Protein AF-A0A662A6G3-F1 (afdb_monomer)

Foldseek 3Di:
DDDAAQFDKEWDDDPVDIDIDTTRDDNDNVVSVVVRVVVNVVVVVVVVPD

Radius of gyration: 12.21 Å; Cα contacts (8 Å, |Δi|>4): 52; chains: 1; bounding box: 26×16×35 Å

Secondary structure (DSSP, 8-state):
----TTEEEEEEE-SS-EEEEEEE--S-HHHHHHHHHHHHHHHHHHHHH-

pLDDT: mean 94.33, std 8.22, range [51.31, 98.5]

Mean predicted aligned error: 3.25 Å

Sequence (50 aa):
EEKPVGTTWIAIATPEKTIAQHFLFGENRERNIRKAALTALNMLRKELIS

Solvent-accessible surface area (backbone atoms only — not comparable to full-atom values): 3144 Å² total; per-residue (Å²): 135,85,82,59,70,34,66,41,78,47,69,54,75,55,100,89,50,72,52,73,49,82,43,75,47,59,79,52,65,71,59,31,55,56,49,48,55,54,48,50,52,51,53,51,50,48,72,74,73,105

Structure (mmCIF, N/CA/C/O backbone):
data_AF-A0A662A6G3-F1
#
_entry.id   AF-A0A662A6G3-F1
#
loop_
_atom_site.group_PDB
_atom_site.id
_atom_site.type_symbol
_atom_site.label_atom_id
_atom_site.label_alt_i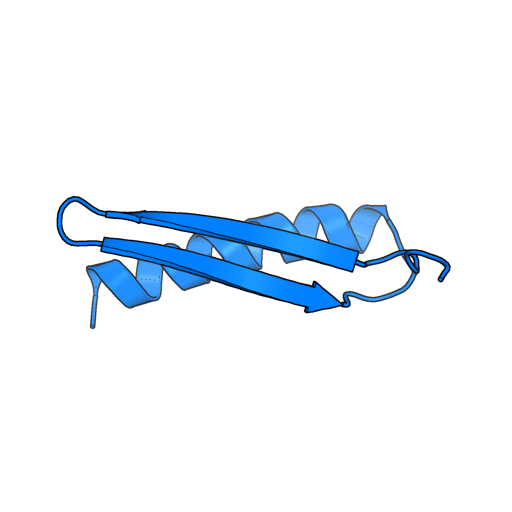d
_atom_site.label_comp_id
_atom_site.label_asym_id
_atom_site.label_entity_id
_atom_site.label_seq_id
_atom_site.pdbx_PDB_ins_code
_atom_site.Cartn_x
_atom_site.Cartn_y
_atom_site.Cartn_z
_atom_site.occupancy
_atom_site.B_iso_or_equiv
_atom_site.auth_seq_id
_atom_site.auth_comp_id
_atom_site.auth_asym_id
_atom_site.auth_atom_id
_atom_site.pdbx_PDB_model_num
ATOM 1 N N . GLU A 1 1 ? -7.915 -5.252 -21.487 1.00 51.31 1 GLU A N 1
ATOM 2 C CA . GLU A 1 1 ? -7.163 -4.199 -20.777 1.00 51.31 1 GLU A CA 1
ATOM 3 C C . GLU A 1 1 ? -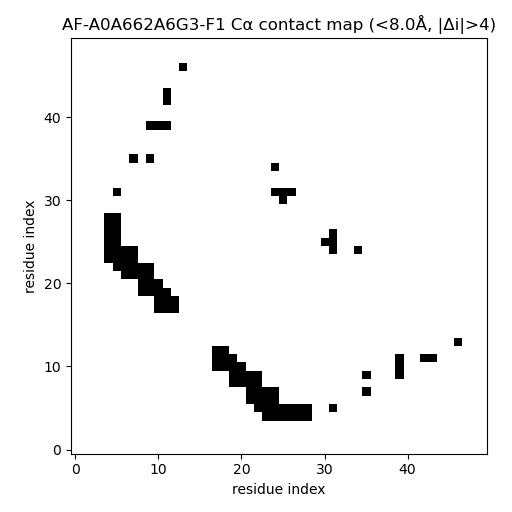5.893 -4.801 -20.212 1.00 51.31 1 GLU A C 1
ATOM 5 O O . GLU A 1 1 ? -5.969 -5.831 -19.551 1.00 51.31 1 GLU A O 1
ATOM 10 N N . GLU A 1 2 ? -4.734 -4.221 -20.513 1.00 79.69 2 GLU A N 1
ATOM 11 C CA . GLU A 1 2 ? -3.480 -4.648 -19.891 1.00 79.69 2 GLU A CA 1
ATOM 12 C C . GLU A 1 2 ? -3.341 -4.026 -18.501 1.00 79.69 2 GLU A C 1
ATOM 14 O O . GLU A 1 2 ? -3.670 -2.863 -18.292 1.00 79.69 2 GLU A O 1
ATOM 19 N N . LYS A 1 3 ? -2.838 -4.812 -17.547 1.00 82.12 3 LYS A N 1
ATOM 20 C CA . LYS A 1 3 ? -2.450 -4.355 -16.211 1.00 82.12 3 LYS A CA 1
ATOM 21 C C . LYS A 1 3 ? -1.021 -3.798 -16.297 1.00 82.12 3 LYS A C 1
ATOM 23 O O . LYS A 1 3 ? -0.088 -4.607 -16.320 1.00 82.12 3 LYS A O 1
ATOM 28 N N . PRO A 1 4 ? -0.807 -2.469 -16.344 1.00 90.69 4 PRO A N 1
ATOM 29 C CA . PRO A 1 4 ? 0.532 -1.922 -16.511 1.00 90.69 4 PRO A CA 1
ATOM 30 C C . PRO A 1 4 ? 1.430 -2.281 -15.323 1.00 90.69 4 PRO A C 1
ATOM 32 O O . PRO A 1 4 ? 0.970 -2.449 -14.184 1.00 90.69 4 PRO A O 1
ATOM 35 N N . VAL A 1 5 ? 2.736 -2.386 -15.575 1.00 91.69 5 VAL A N 1
ATOM 36 C CA . VAL A 1 5 ? 3.728 -2.521 -14.501 1.00 91.69 5 VAL A CA 1
ATOM 37 C C . VAL A 1 5 ? 3.596 -1.338 -13.544 1.00 91.69 5 VAL A C 1
ATOM 39 O O . VAL A 1 5 ? 3.437 -0.200 -13.962 1.00 91.69 5 VAL A O 1
ATOM 42 N N . GLY A 1 6 ? 3.643 -1.627 -12.244 1.00 94.12 6 GLY A N 1
ATOM 43 C CA . GLY A 1 6 ? 3.414 -0.629 -11.198 1.00 94.12 6 GLY A CA 1
ATOM 44 C C . GLY A 1 6 ? 1.987 -0.614 -10.660 1.00 94.12 6 GLY A C 1
ATOM 45 O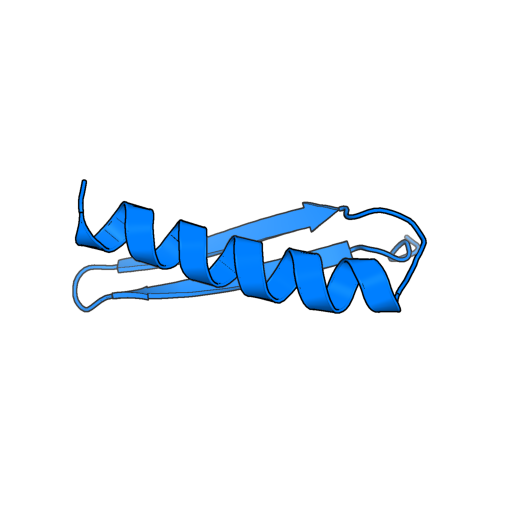 O . GLY A 1 6 ? 1.788 -0.090 -9.565 1.00 94.12 6 GLY A O 1
ATOM 46 N N . THR A 1 7 ? 1.029 -1.258 -11.340 1.00 96.44 7 THR A N 1
ATOM 47 C CA . THR A 1 7 ? -0.332 -1.453 -10.815 1.00 96.44 7 THR A CA 1
ATOM 48 C C . THR A 1 7 ? -0.293 -2.257 -9.520 1.00 96.44 7 THR A C 1
ATOM 50 O O . THR A 1 7 ? -0.000 -3.457 -9.527 1.00 96.44 7 THR A O 1
ATOM 53 N N . THR A 1 8 ? -0.617 -1.600 -8.412 1.00 96.75 8 THR A N 1
ATOM 54 C CA . THR A 1 8 ? -0.560 -2.159 -7.063 1.00 96.75 8 THR A CA 1
ATOM 55 C C . THR A 1 8 ? -1.815 -1.766 -6.302 1.00 96.75 8 THR A C 1
ATOM 57 O O . THR A 1 8 ? -2.113 -0.587 -6.144 1.00 96.75 8 THR A O 1
ATOM 60 N N . TRP A 1 9 ? -2.543 -2.757 -5.800 1.00 97.62 9 TRP A N 1
ATOM 61 C CA . TRP A 1 9 ? -3.617 -2.534 -4.838 1.00 97.62 9 TRP A CA 1
ATOM 62 C C . TRP A 1 9 ? -3.064 -2.736 -3.436 1.00 97.62 9 TRP A C 1
ATOM 64 O O . TRP A 1 9 ? -2.349 -3.707 -3.189 1.00 97.62 9 TRP A O 1
ATOM 74 N N . ILE A 1 10 ? -3.380 -1.814 -2.532 1.00 98.50 10 ILE A N 1
ATOM 75 C CA . ILE A 1 10 ? -2.967 -1.883 -1.132 1.00 98.50 10 ILE A CA 1
ATOM 76 C C . ILE A 1 10 ? -4.212 -1.719 -0.276 1.00 98.50 10 ILE A C 1
ATOM 78 O O . ILE A 1 10 ? -4.973 -0.769 -0.459 1.00 98.50 10 ILE A O 1
ATOM 82 N N . ALA A 1 11 ? -4.403 -2.642 0.661 1.00 98.25 11 ALA A N 1
ATOM 83 C CA . ALA A 1 11 ? -5.459 -2.572 1.654 1.00 98.25 11 ALA A CA 1
ATOM 84 C C . ALA A 1 11 ? -4.869 -2.626 3.063 1.00 98.25 11 ALA A C 1
ATOM 86 O O . ALA A 1 11 ? -3.858 -3.291 3.291 1.00 98.25 1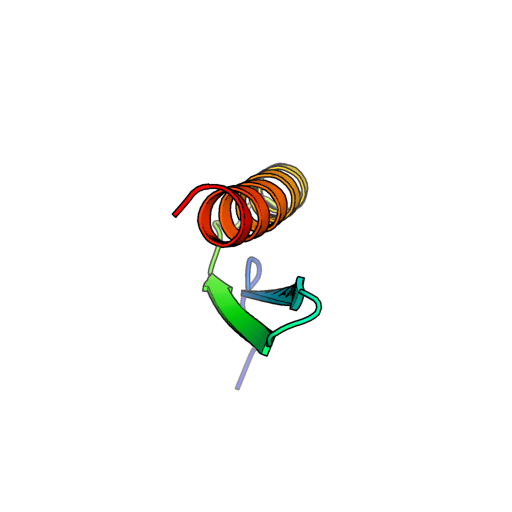1 ALA A O 1
ATOM 87 N N . ILE A 1 12 ? -5.516 -1.931 3.994 1.00 97.81 12 ILE A N 1
ATOM 88 C CA . ILE A 1 12 ? -5.258 -2.039 5.430 1.00 97.81 12 ILE A CA 1
ATOM 89 C C . ILE A 1 12 ? -6.588 -2.243 6.155 1.00 97.81 12 ILE A C 1
ATOM 91 O O . ILE A 1 12 ? -7.630 -1.762 5.701 1.00 97.81 12 ILE A O 1
ATOM 95 N N . ALA A 1 13 ? -6.540 -2.940 7.282 1.00 97.56 13 ALA A N 1
ATOM 96 C CA . ALA A 1 13 ? -7.686 -3.156 8.150 1.00 97.56 13 ALA A CA 1
ATOM 97 C C . ALA A 1 13 ? -7.327 -2.729 9.575 1.00 97.56 13 ALA A C 1
ATOM 99 O O . ALA A 1 13 ? -6.286 -3.129 10.100 1.00 97.56 13 ALA A O 1
ATOM 100 N N . THR A 1 14 ? -8.186 -1.913 10.173 1.00 94.69 14 THR A N 1
ATOM 101 C CA . THR A 1 14 ? -8.194 -1.577 11.600 1.00 94.69 14 THR A CA 1
ATOM 102 C C . THR A 1 14 ? -9.432 -2.217 12.244 1.00 94.69 14 THR A C 1
ATOM 104 O O . THR A 1 14 ? -10.287 -2.738 11.519 1.00 94.69 14 THR A O 1
ATOM 107 N N . PRO A 1 15 ? -9.572 -2.208 13.582 1.00 95.75 15 PRO A N 1
ATOM 108 C CA . PRO A 1 15 ? -10.792 -2.692 14.232 1.00 95.75 15 PRO A CA 1
A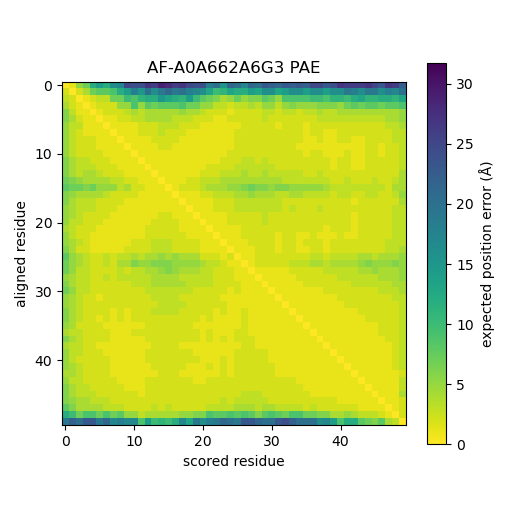TOM 109 C C . PRO A 1 15 ? -12.075 -1.976 13.771 1.00 95.75 15 PRO A C 1
ATOM 111 O O . PRO A 1 15 ? -13.155 -2.555 13.825 1.00 95.75 15 PRO A O 1
ATOM 114 N N . GLU A 1 16 ? -11.966 -0.733 13.300 1.00 94.94 16 GLU A N 1
ATOM 115 C CA . GLU A 1 16 ? -13.098 0.119 12.929 1.00 94.94 16 GLU A CA 1
ATOM 116 C C . GLU A 1 16 ? -13.495 -0.038 11.459 1.00 94.94 16 GLU A C 1
ATOM 118 O O . GLU A 1 16 ? -14.677 0.049 11.123 1.00 94.94 16 GLU A O 1
ATOM 123 N N . LYS A 1 17 ? -12.520 -0.219 10.558 1.00 95.62 17 LYS A N 1
ATOM 124 C CA . LYS A 1 17 ? -12.778 -0.262 9.113 1.00 95.62 17 LYS A CA 1
ATOM 125 C C . LYS A 1 17 ? -11.668 -0.941 8.320 1.00 95.62 17 LYS A C 1
ATOM 127 O O . LYS A 1 17 ? -10.524 -1.063 8.745 1.00 95.62 17 LYS A O 1
ATOM 132 N N . THR A 1 18 ? -12.010 -1.314 7.091 1.00 97.94 18 THR A N 1
ATOM 133 C CA . THR A 1 18 ? -11.053 -1.735 6.062 1.00 97.94 18 THR A CA 1
ATOM 134 C C . THR A 1 18 ? -11.060 -0.718 4.932 1.00 97.94 18 THR A C 1
ATOM 136 O O . THR A 1 18 ? -12.126 -0.329 4.456 1.00 97.94 18 THR A O 1
ATOM 139 N N . ILE A 1 19 ? -9.877 -0.298 4.487 1.00 97.19 19 ILE A N 1
ATOM 140 C CA . ILE A 1 19 ? -9.719 0.582 3.326 1.00 97.19 19 ILE A CA 1
ATOM 141 C C . ILE A 1 19 ? -8.824 -0.092 2.289 1.00 97.19 19 ILE A C 1
ATOM 143 O O . ILE A 1 19 ? -7.828 -0.724 2.634 1.00 97.19 19 ILE A O 1
ATOM 147 N N . ALA A 1 20 ? -9.165 0.066 1.012 1.00 98.19 20 ALA A N 1
ATOM 148 C CA . ALA A 1 20 ? -8.369 -0.402 -0.115 1.00 98.19 20 ALA A CA 1
ATOM 149 C C . ALA A 1 20 ? -8.184 0.738 -1.116 1.00 98.19 20 ALA A C 1
ATOM 151 O O . ALA A 1 20 ? -9.122 1.480 -1.404 1.00 98.19 20 ALA A O 1
ATOM 152 N N . GLN A 1 21 ? -6.969 0.887 -1.633 1.00 98.06 21 GLN A N 1
ATOM 153 C CA . GLN A 1 21 ? -6.619 1.924 -2.596 1.00 98.06 21 GLN A CA 1
ATOM 154 C C . GLN A 1 21 ? -5.805 1.337 -3.748 1.00 98.06 21 GLN A C 1
ATOM 156 O O . GLN A 1 21 ? -4.963 0.452 -3.568 1.00 98.06 21 GLN A O 1
ATOM 161 N N . HIS A 1 22 ? -6.080 1.850 -4.943 1.00 97.25 22 HIS A N 1
ATOM 162 C CA . HIS A 1 22 ? -5.351 1.538 -6.161 1.00 97.25 22 HIS A CA 1
ATOM 163 C C . HIS A 1 22 ? -4.214 2.539 -6.363 1.00 97.25 22 HIS A C 1
ATOM 165 O O . HIS A 1 22 ? -4.430 3.750 -6.331 1.00 97.25 22 HIS A O 1
ATOM 171 N N . PHE A 1 23 ? -3.020 2.026 -6.637 1.00 97.12 23 PHE A N 1
ATOM 172 C CA . PHE A 1 23 ? -1.839 2.811 -6.958 1.00 97.12 23 PHE A CA 1
ATOM 173 C C . PHE A 1 23 ? -1.249 2.354 -8.286 1.00 97.12 23 PHE A C 1
ATOM 175 O O . PHE A 1 23 ? -1.114 1.159 -8.547 1.00 97.12 23 PHE A O 1
ATOM 182 N N . LEU A 1 24 ? -0.818 3.320 -9.091 1.00 97.12 24 LEU A N 1
ATOM 183 C CA . LEU A 1 24 ? 0.046 3.080 -10.237 1.00 97.12 24 LEU A CA 1
ATOM 184 C C . LEU A 1 24 ? 1.422 3.665 -9.922 1.00 97.12 24 LEU A C 1
ATOM 186 O O . LEU A 1 24 ? 1.623 4.878 -9.951 1.00 97.12 24 LEU A 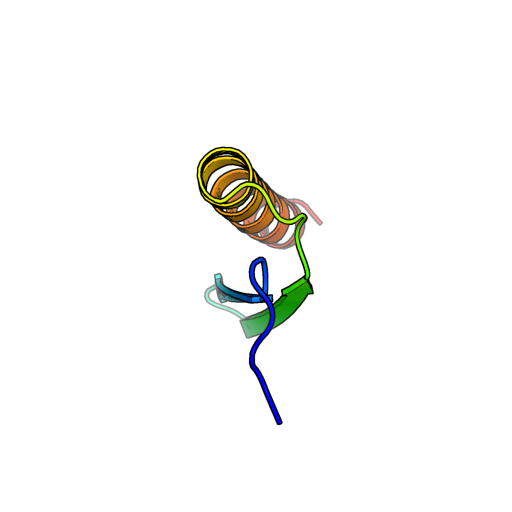O 1
ATOM 190 N N . PHE A 1 25 ? 2.360 2.798 -9.546 1.00 95.81 25 PHE A N 1
ATOM 191 C CA . PHE A 1 25 ? 3.754 3.192 -9.360 1.00 95.81 25 PHE A CA 1
ATOM 192 C C . PHE A 1 25 ? 4.494 3.277 -10.705 1.00 95.81 25 PHE A C 1
ATOM 194 O O . PHE A 1 25 ? 3.895 3.149 -11.767 1.00 95.81 25 PHE A O 1
ATOM 201 N N . GLY A 1 26 ? 5.802 3.544 -10.661 1.00 94.38 26 GLY A N 1
ATOM 202 C CA . GLY A 1 26 ? 6.612 3.658 -11.876 1.00 94.38 26 GLY A CA 1
ATOM 203 C C . GLY A 1 26 ? 6.903 2.299 -12.515 1.00 94.38 26 GLY A C 1
ATOM 204 O O . GLY A 1 26 ? 6.426 1.260 -12.073 1.00 94.38 26 GLY A O 1
ATOM 205 N N . GLU A 1 27 ? 7.764 2.279 -13.524 1.00 94.62 27 GLU A N 1
ATOM 206 C CA . GLU A 1 27 ? 8.030 1.051 -14.290 1.00 94.62 27 GLU A CA 1
ATOM 207 C C . GLU A 1 27 ? 9.083 0.130 -13.649 1.00 94.62 27 GLU A C 1
ATOM 209 O O . GLU A 1 27 ? 9.213 -1.044 -13.994 1.00 94.62 27 GLU A O 1
ATOM 214 N N . ASN A 1 28 ? 9.846 0.630 -12.673 1.00 96.81 28 ASN A N 1
ATOM 215 C CA . ASN A 1 28 ? 10.903 -0.149 -12.034 1.00 96.81 28 ASN A CA 1
ATOM 216 C C . ASN A 1 28 ? 10.344 -1.028 -10.900 1.00 96.81 28 ASN A C 1
ATOM 218 O O . ASN A 1 28 ? 9.979 -0.533 -9.832 1.00 96.81 28 ASN A O 1
ATOM 222 N N . ARG A 1 29 ? 10.344 -2.349 -11.117 1.00 93.81 29 ARG A N 1
ATOM 223 C CA . ARG A 1 29 ? 9.803 -3.350 -10.179 1.00 93.81 29 ARG A CA 1
ATOM 224 C C . ARG A 1 29 ? 10.422 -3.277 -8.781 1.00 93.81 29 ARG A C 1
ATOM 226 O O . ARG A 1 29 ? 9.684 -3.314 -7.802 1.00 93.81 29 ARG A O 1
ATOM 233 N N . GLU A 1 30 ? 11.741 -3.132 -8.672 1.00 95.75 30 GLU A N 1
ATOM 234 C CA . GLU A 1 30 ? 12.420 -3.079 -7.370 1.00 95.75 30 GLU A CA 1
ATOM 235 C C . GLU A 1 30 ? 12.009 -1.830 -6.575 1.00 95.75 30 GLU A C 1
ATOM 237 O O . GLU A 1 30 ? 11.677 -1.905 -5.388 1.00 95.75 30 GLU A O 1
ATOM 242 N N . ARG A 1 31 ? 11.940 -0.675 -7.247 1.00 97.38 31 ARG A N 1
ATOM 243 C CA . ARG A 1 31 ? 11.436 0.565 -6.642 1.00 97.38 31 ARG A CA 1
ATOM 244 C C . ARG A 1 31 ? 9.966 0.442 -6.252 1.00 97.38 31 ARG A C 1
ATOM 246 O O . ARG A 1 31 ? 9.582 0.982 -5.218 1.00 97.38 31 ARG A O 1
ATOM 253 N N . ASN A 1 32 ? 9.158 -0.269 -7.036 1.00 97.44 32 ASN A N 1
ATOM 254 C CA . ASN A 1 32 ? 7.741 -0.472 -6.741 1.00 97.44 32 ASN A CA 1
ATOM 255 C C . ASN A 1 32 ? 7.526 -1.302 -5.478 1.00 97.44 32 ASN A C 1
ATOM 257 O O . ASN A 1 32 ? 6.666 -0.940 -4.688 1.00 97.44 32 ASN A O 1
ATOM 261 N N . ILE A 1 33 ? 8.330 -2.343 -5.238 1.00 96.62 33 ILE A N 1
ATOM 262 C CA . ILE A 1 33 ? 8.260 -3.131 -3.995 1.00 96.62 33 ILE A CA 1
ATOM 263 C C . ILE A 1 33 ? 8.497 -2.221 -2.783 1.00 96.62 33 ILE A C 1
ATOM 265 O O . ILE A 1 33 ? 7.689 -2.193 -1.853 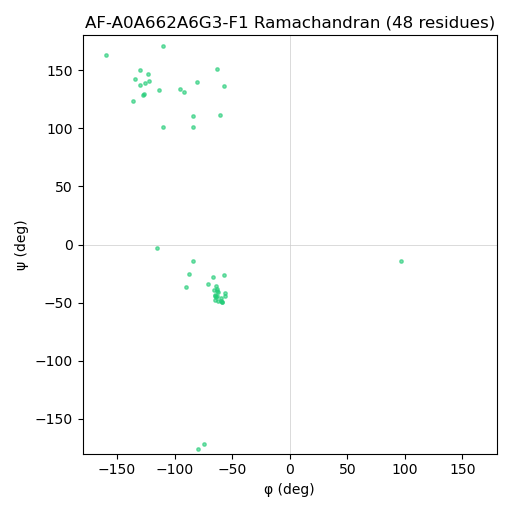1.00 96.62 33 ILE A O 1
ATOM 269 N N . ARG A 1 34 ? 9.563 -1.408 -2.823 1.00 98.12 34 ARG A N 1
ATOM 270 C CA . ARG A 1 34 ? 9.880 -0.466 -1.736 1.00 98.12 34 ARG A CA 1
ATOM 271 C C . ARG A 1 34 ? 8.785 0.596 -1.568 1.00 98.12 34 ARG A C 1
ATOM 273 O O . ARG A 1 34 ? 8.362 0.865 -0.447 1.00 98.12 34 ARG A O 1
ATOM 280 N N . LYS A 1 35 ? 8.286 1.173 -2.669 1.00 98.00 35 LYS A N 1
ATOM 281 C CA . LYS A 1 35 ? 7.187 2.156 -2.646 1.00 98.00 35 LYS A CA 1
ATOM 282 C C . LYS A 1 35 ? 5.889 1.567 -2.101 1.00 98.00 35 LYS A C 1
ATOM 284 O O . LYS A 1 35 ? 5.221 2.245 -1.325 1.00 98.00 35 LYS A O 1
ATOM 289 N N . ALA A 1 36 ? 5.546 0.335 -2.466 1.00 98.25 36 ALA A N 1
ATOM 290 C CA . ALA A 1 36 ? 4.344 -0.339 -1.992 1.00 98.25 36 ALA A CA 1
ATOM 291 C C . ALA A 1 36 ? 4.384 -0.523 -0.470 1.00 98.25 36 ALA A C 1
ATOM 293 O O . ALA A 1 36 ? 3.448 -0.118 0.214 1.00 98.25 36 ALA A O 1
ATOM 294 N N . ALA A 1 37 ? 5.501 -1.032 0.064 1.00 98.19 37 ALA A N 1
ATOM 295 C CA . ALA A 1 37 ? 5.683 -1.206 1.504 1.00 98.19 37 ALA A CA 1
ATOM 296 C C . ALA A 1 37 ? 5.576 0.126 2.269 1.00 98.19 37 ALA A C 1
ATOM 298 O O . ALA A 1 37 ? 4.816 0.231 3.231 1.00 98.19 37 ALA A O 1
ATOM 299 N N . LEU A 1 38 ? 6.274 1.172 1.808 1.00 98.44 38 LEU A N 1
ATOM 300 C CA . LEU A 1 38 ? 6.214 2.501 2.431 1.00 98.44 38 LEU A CA 1
ATOM 301 C C . LEU A 1 38 ? 4.811 3.120 2.355 1.00 98.44 38 LEU A C 1
ATOM 303 O O . LEU A 1 38 ? 4.361 3.750 3.311 1.00 98.44 38 LEU A O 1
ATOM 307 N N . THR A 1 39 ? 4.106 2.925 1.239 1.00 98.44 39 THR A N 1
ATOM 308 C CA . THR A 1 39 ? 2.731 3.411 1.058 1.00 98.44 39 THR A CA 1
ATOM 309 C C . THR A 1 39 ? 1.779 2.720 2.026 1.00 98.44 39 THR A C 1
ATOM 311 O O . THR A 1 39 ? 1.038 3.409 2.721 1.00 98.44 39 THR A O 1
ATOM 314 N N . ALA A 1 40 ? 1.848 1.390 2.142 1.00 98.25 40 ALA A N 1
ATOM 315 C CA . ALA A 1 40 ? 1.019 0.620 3.067 1.00 98.25 40 ALA A CA 1
ATOM 316 C C . ALA A 1 40 ? 1.237 1.043 4.529 1.00 98.25 40 ALA A C 1
ATOM 318 O O . ALA A 1 40 ? 0.276 1.307 5.251 1.00 98.25 40 ALA A O 1
ATOM 319 N N . LEU A 1 41 ? 2.499 1.193 4.948 1.00 97.69 41 LEU A N 1
ATOM 320 C CA . LEU A 1 41 ? 2.833 1.650 6.299 1.00 97.69 41 LEU A CA 1
ATOM 321 C C . LEU A 1 41 ? 2.342 3.077 6.563 1.00 97.69 41 LEU A C 1
ATOM 323 O O . LEU A 1 41 ? 1.832 3.362 7.642 1.00 97.69 41 LEU A O 1
ATOM 327 N N . ASN A 1 42 ? 2.450 3.979 5.584 1.00 97.94 42 ASN A N 1
ATOM 328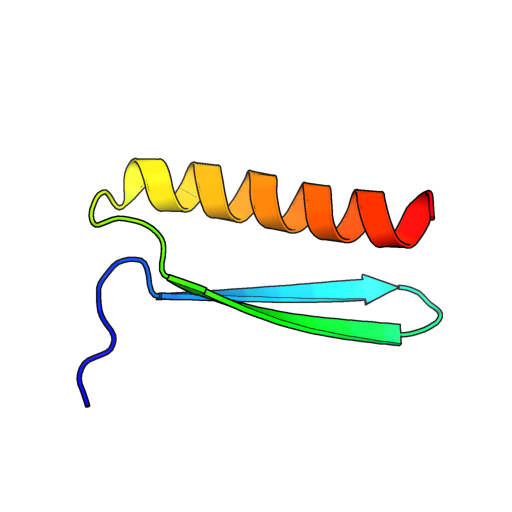 C CA . ASN A 1 42 ? 1.942 5.339 5.736 1.00 97.94 42 ASN A CA 1
ATOM 329 C C . ASN A 1 42 ? 0.406 5.398 5.745 1.00 97.94 42 ASN A C 1
ATOM 331 O O . ASN A 1 42 ? -0.143 6.231 6.461 1.00 97.94 42 ASN A O 1
ATOM 335 N N . MET A 1 43 ? -0.285 4.535 4.989 1.00 97.69 43 MET A N 1
ATOM 336 C CA . MET A 1 43 ? -1.742 4.386 5.089 1.00 97.69 43 MET A CA 1
ATOM 337 C C . MET A 1 43 ? -2.126 3.985 6.515 1.00 97.69 43 MET A C 1
ATOM 339 O O . MET A 1 43 ? -2.948 4.658 7.126 1.00 97.69 43 MET A O 1
ATOM 343 N N . LEU A 1 44 ? -1.468 2.965 7.078 1.00 96.56 44 LEU A N 1
ATOM 344 C CA . LEU A 1 44 ? -1.752 2.512 8.441 1.00 96.56 44 LEU A CA 1
ATOM 345 C C . LEU A 1 44 ? -1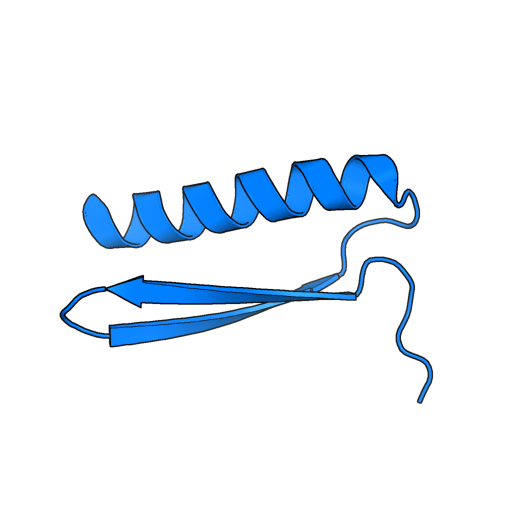.433 3.592 9.480 1.00 96.56 44 LEU A C 1
ATOM 347 O O . LEU A 1 44 ? -2.251 3.874 10.346 1.00 96.56 44 LEU A O 1
ATOM 351 N N . ARG A 1 45 ? -0.278 4.256 9.358 1.00 96.56 45 ARG A N 1
ATOM 352 C CA . ARG A 1 45 ? 0.117 5.364 10.239 1.00 96.56 45 ARG A CA 1
ATOM 353 C C . ARG A 1 45 ? -0.927 6.481 10.254 1.00 96.56 45 ARG A C 1
ATOM 355 O O . ARG A 1 45 ? -1.187 7.046 11.309 1.00 96.56 45 ARG A O 1
ATOM 362 N N . LYS A 1 46 ? -1.492 6.828 9.094 1.00 95.62 46 LYS A N 1
ATOM 363 C CA . LYS A 1 46 ? -2.550 7.840 9.010 1.00 95.62 46 LYS A CA 1
ATOM 364 C C . LYS A 1 46 ? -3.811 7.375 9.729 1.00 95.62 46 LYS A C 1
ATOM 366 O O . LYS A 1 46 ? -4.343 8.155 10.498 1.00 95.62 46 LYS A O 1
ATOM 371 N N . GLU A 1 47 ? -4.242 6.133 9.549 1.00 95.31 47 GLU A N 1
ATOM 372 C CA . GLU A 1 47 ? -5.437 5.633 10.244 1.00 95.31 47 GLU A CA 1
ATOM 373 C C . GLU A 1 47 ? -5.268 5.523 11.767 1.00 95.31 47 GLU A C 1
ATOM 375 O O . GLU A 1 47 ? -6.248 5.649 12.486 1.00 95.31 47 GLU A O 1
ATOM 380 N N . LEU A 1 48 ? -4.047 5.320 12.274 1.00 92.88 48 LEU A N 1
ATOM 381 C CA . LEU A 1 48 ? -3.797 5.186 13.717 1.00 92.88 48 LEU A CA 1
ATOM 382 C C . LEU A 1 48 ? -3.562 6.513 14.461 1.00 92.88 48 LEU A C 1
ATOM 384 O O . LEU A 1 48 ? -3.713 6.546 15.678 1.00 92.88 48 LEU A O 1
ATOM 388 N N . ILE A 1 49 ? -3.101 7.566 13.774 1.00 93.56 49 ILE A N 1
ATOM 389 C CA . ILE A 1 49 ? -2.653 8.831 14.403 1.00 93.56 49 ILE A CA 1
ATOM 390 C C . ILE A 1 49 ? -3.550 10.026 14.012 1.00 93.56 49 ILE A C 1
ATOM 392 O O . ILE A 1 49 ? -3.316 11.137 14.482 1.00 93.56 49 ILE A O 1
ATOM 396 N N . SER A 1 50 ? -4.544 9.831 13.138 1.00 66.06 50 SER A N 1
ATOM 397 C CA . SER A 1 50 ? -5.492 10.897 12.759 1.00 66.06 50 SER A CA 1
ATOM 398 C C . SER A 1 50 ? -6.677 10.990 13.707 1.00 66.06 50 SER A C 1
ATOM 400 O O . SER A 1 50 ? -7.093 9.935 14.230 1.00 66.06 50 SER A O 1
#

Nearest PDB structures (foldseek):
  1yqb-assembly1_A  TM=6.354E-01  e=6.793E+00  Homo sapiens